Protein AF-A0A9P5P9B0-F1 (afdb_monomer_lite)

Sequence (163 aa):
MNTGGSAFSQTFQHITAIKLHELERQRETCIKYAEDTLTMSQALKDPVSRFDVLLKRIKRWPGTGSVLSQEHLKYDTWLQQARHDPSISSAQVLQRISNMEVELKQAITRYDYAKLFGDLLKEWLESGDSSLATMGTESTSDEPPTQAKTHRAGRLFSTLYCL

Radius of gyration: 25.28 Å; chains: 1; bounding box: 74×25×66 Å

Organism: NCBI:txid206335

Structure (mmCIF, N/CA/C/O backbone):
data_AF-A0A9P5P9B0-F1
#
_entry.id   AF-A0A9P5P9B0-F1
#
loop_
_atom_site.group_PDB
_atom_site.id
_atom_site.type_symbol
_atom_site.label_atom_id
_atom_site.label_alt_id
_atom_site.label_comp_id
_atom_site.label_asym_id
_atom_site.label_entity_id
_atom_site.label_seq_id
_atom_site.pdbx_PDB_ins_code
_atom_site.Cartn_x
_atom_site.Cartn_y
_atom_site.Cartn_z
_atom_site.occupancy
_atom_site.B_iso_or_equiv
_atom_site.auth_seq_id
_atom_site.auth_comp_id
_atom_site.auth_asym_id
_atom_site.auth_atom_id
_atom_site.pdbx_PDB_model_num
ATOM 1 N N . MET A 1 1 ? 34.288 -2.553 -37.261 1.00 36.78 1 MET A N 1
ATOM 2 C CA . MET A 1 1 ? 32.816 -2.706 -37.230 1.00 36.78 1 MET A CA 1
ATOM 3 C C . MET A 1 1 ? 32.415 -3.044 -35.802 1.00 36.78 1 MET A C 1
ATOM 5 O O . MET A 1 1 ? 32.700 -4.143 -35.352 1.00 36.78 1 MET A O 1
ATOM 9 N N . ASN A 1 2 ? 31.871 -2.075 -35.063 1.00 46.09 2 ASN A N 1
ATOM 10 C CA . ASN A 1 2 ? 31.547 -2.213 -33.640 1.00 46.09 2 ASN A CA 1
ATOM 11 C C . ASN A 1 2 ? 30.068 -2.618 -33.479 1.00 46.09 2 ASN A C 1
ATOM 13 O O . ASN A 1 2 ? 29.226 -1.819 -33.088 1.00 46.09 2 ASN A O 1
ATOM 17 N N . THR A 1 3 ? 29.723 -3.841 -33.884 1.00 51.78 3 THR A N 1
ATOM 18 C CA . THR A 1 3 ? 28.340 -4.364 -33.875 1.00 51.78 3 THR A CA 1
ATOM 19 C C . THR A 1 3 ? 27.871 -4.826 -32.490 1.00 51.78 3 THR A C 1
ATOM 21 O O . THR A 1 3 ? 26.671 -4.858 -32.230 1.00 51.78 3 THR A O 1
ATOM 24 N N . GLY A 1 4 ? 28.796 -5.130 -31.570 1.00 58.03 4 GLY A N 1
ATOM 25 C CA . GLY A 1 4 ? 28.471 -5.629 -30.226 1.00 58.03 4 GLY A CA 1
ATOM 26 C C . GLY A 1 4 ? 27.780 -4.605 -29.317 1.00 58.03 4 GLY A C 1
ATOM 27 O O . GLY A 1 4 ? 26.857 -4.961 -28.588 1.00 58.03 4 GLY A O 1
ATOM 28 N N . GLY A 1 5 ? 28.167 -3.325 -29.400 1.00 63.75 5 GLY A N 1
ATOM 29 C CA . GLY A 1 5 ? 27.553 -2.255 -28.600 1.00 63.75 5 GLY A CA 1
ATOM 30 C C . GLY A 1 5 ? 26.086 -1.995 -28.963 1.00 63.75 5 GLY A C 1
ATOM 31 O O . GLY A 1 5 ? 25.265 -1.732 -28.088 1.00 63.75 5 GLY A O 1
ATOM 32 N N . SER A 1 6 ? 25.735 -2.155 -30.243 1.00 74.31 6 SER A N 1
ATOM 33 C CA . SER A 1 6 ? 24.361 -1.992 -30.730 1.00 74.31 6 SER A CA 1
ATOM 34 C C . SER A 1 6 ? 23.446 -3.135 -30.271 1.00 74.31 6 SER A C 1
ATOM 36 O O . SER A 1 6 ? 22.363 -2.867 -29.756 1.00 74.31 6 SER A O 1
ATOM 38 N N . ALA A 1 7 ? 23.899 -4.392 -30.358 1.00 78.88 7 ALA A N 1
ATOM 39 C CA . ALA A 1 7 ? 23.113 -5.551 -29.920 1.00 78.88 7 ALA A CA 1
ATOM 40 C C . ALA A 1 7 ? 22.876 -5.573 -28.396 1.00 78.88 7 ALA A C 1
ATOM 42 O O . ALA A 1 7 ? 21.782 -5.915 -27.937 1.00 78.88 7 ALA A O 1
ATOM 43 N N . PHE A 1 8 ? 23.880 -5.173 -27.605 1.00 82.50 8 PHE A N 1
ATOM 44 C CA . PHE A 1 8 ? 23.730 -5.018 -26.156 1.00 82.50 8 PHE A CA 1
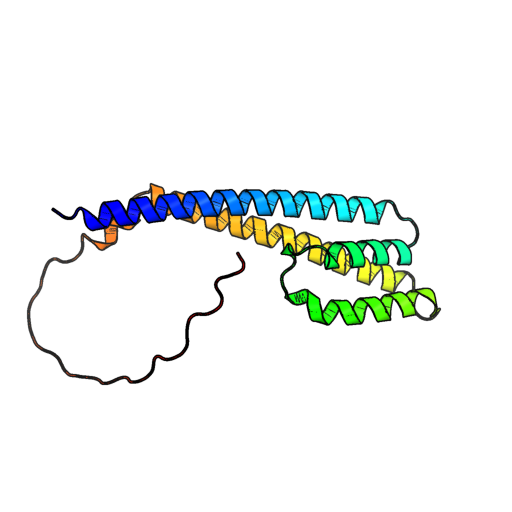ATOM 45 C C . PHE A 1 8 ? 22.740 -3.902 -25.805 1.00 82.50 8 PHE A C 1
ATOM 47 O O . PHE A 1 8 ? 21.815 -4.144 -25.033 1.00 82.50 8 PHE A O 1
ATOM 54 N N . SER A 1 9 ? 22.890 -2.715 -26.407 1.00 83.88 9 SER A N 1
ATOM 55 C CA . SER A 1 9 ? 21.982 -1.581 -26.183 1.00 83.88 9 SER A CA 1
ATOM 56 C C . SER A 1 9 ? 20.533 -1.946 -26.520 1.00 83.88 9 SER A C 1
ATOM 58 O O . SER A 1 9 ? 19.636 -1.751 -25.702 1.00 83.88 9 SER A O 1
ATOM 60 N N . GLN A 1 10 ? 20.311 -2.610 -27.658 1.00 84.88 10 GLN A N 1
ATOM 61 C CA . GLN A 1 10 ? 18.987 -3.083 -28.064 1.00 84.88 10 GLN A CA 1
ATOM 62 C C . GLN A 1 10 ? 18.398 -4.101 -27.073 1.00 84.88 10 GLN A C 1
ATOM 64 O O . GLN A 1 10 ? 17.218 -4.029 -26.730 1.00 84.88 10 GLN A O 1
ATOM 69 N N . THR A 1 11 ? 19.212 -5.039 -26.577 1.00 91.12 11 THR A N 1
ATOM 70 C CA . THR A 1 11 ? 18.769 -6.025 -25.577 1.00 91.12 11 THR A CA 1
ATOM 71 C C . THR A 1 11 ? 18.423 -5.349 -24.250 1.00 91.12 11 THR A C 1
ATOM 73 O O . THR A 1 11 ? 17.390 -5.652 -23.655 1.00 91.12 11 THR A O 1
ATOM 76 N N . PHE A 1 12 ? 19.248 -4.404 -23.793 1.00 88.69 12 PHE A N 1
ATOM 77 C CA . PHE A 1 12 ? 19.007 -3.642 -22.569 1.00 88.69 12 PHE A CA 1
ATOM 78 C C . PHE A 1 12 ? 17.728 -2.802 -22.659 1.00 88.69 12 PHE A C 1
ATOM 80 O O . PHE A 1 12 ? 16.909 -2.838 -21.739 1.00 88.69 12 PHE A O 1
ATOM 87 N N . GLN A 1 13 ? 17.513 -2.112 -23.783 1.00 89.00 13 GLN A N 1
ATOM 88 C CA . GLN A 1 13 ? 16.280 -1.374 -24.065 1.00 89.00 13 GLN A CA 1
ATOM 89 C C . GLN A 1 13 ? 15.058 -2.300 -24.041 1.00 89.00 13 GLN A C 1
ATOM 91 O O . GLN A 1 13 ? 14.057 -1.982 -23.401 1.00 89.00 13 GLN A O 1
ATOM 96 N N . HIS A 1 14 ? 15.149 -3.477 -24.668 1.00 91.38 14 HIS A N 1
ATOM 97 C CA . HIS A 1 14 ? 14.060 -4.453 -24.678 1.00 91.38 14 HIS A CA 1
ATOM 98 C C . HIS A 1 14 ? 13.729 -4.982 -23.274 1.00 91.38 14 HIS A C 1
ATOM 100 O O . HIS A 1 14 ? 12.564 -4.986 -22.872 1.00 91.38 14 HIS A O 1
ATOM 106 N N . ILE A 1 15 ? 14.744 -5.377 -22.496 1.00 92.94 15 ILE A N 1
ATOM 107 C CA . ILE A 1 15 ? 14.563 -5.826 -21.107 1.00 92.94 15 ILE A CA 1
ATOM 108 C C . ILE A 1 15 ? 13.962 -4.701 -20.260 1.00 92.94 15 ILE A C 1
ATOM 110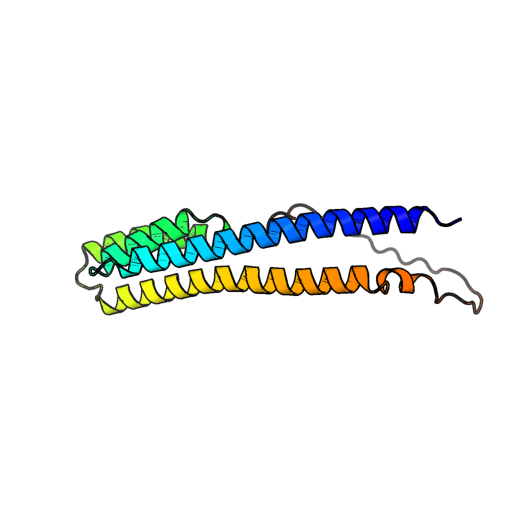 O O . ILE A 1 15 ? 13.032 -4.949 -19.493 1.00 92.94 15 ILE A O 1
ATOM 114 N N . THR A 1 16 ? 14.452 -3.469 -20.417 1.00 93.12 16 THR A N 1
ATOM 115 C CA . THR A 1 16 ? 13.930 -2.298 -19.700 1.00 93.12 16 THR A CA 1
ATOM 116 C C . THR A 1 16 ? 12.460 -2.069 -20.034 1.00 93.12 16 THR A C 1
ATOM 118 O O . THR A 1 16 ? 11.652 -1.959 -19.119 1.00 93.12 16 THR A O 1
ATOM 121 N N . ALA A 1 17 ? 12.073 -2.105 -21.311 1.00 93.06 17 ALA A N 1
ATOM 122 C CA . ALA A 1 17 ? 10.676 -1.963 -21.718 1.00 93.06 17 ALA A CA 1
ATOM 123 C C . ALA A 1 17 ? 9.768 -3.026 -21.070 1.00 93.06 17 ALA A C 1
ATOM 125 O O . ALA A 1 17 ? 8.699 -2.694 -20.558 1.00 93.06 17 ALA A O 1
ATOM 126 N N . ILE A 1 18 ? 10.215 -4.288 -21.020 1.00 96.25 18 ILE A N 1
ATOM 127 C CA . ILE A 1 18 ? 9.484 -5.368 -20.335 1.00 96.25 18 ILE A CA 1
ATOM 128 C C . ILE A 1 18 ? 9.353 -5.074 -18.835 1.00 96.25 18 ILE A C 1
ATOM 130 O O . ILE A 1 18 ? 8.277 -5.246 -18.262 1.00 96.25 18 ILE A O 1
ATOM 134 N N . LYS A 1 19 ? 10.432 -4.626 -18.183 1.00 95.25 19 LYS A N 1
ATOM 135 C CA . LYS A 1 19 ? 10.422 -4.320 -16.746 1.00 95.25 19 LYS A CA 1
ATOM 136 C C . LYS A 1 19 ? 9.522 -3.140 -16.406 1.00 95.25 19 LYS A C 1
ATOM 138 O O . LYS A 1 19 ? 8.791 -3.225 -15.427 1.00 95.25 19 LYS A O 1
ATOM 143 N N . LEU A 1 20 ? 9.521 -2.093 -17.224 1.00 95.38 20 LEU A N 1
ATOM 144 C CA . LEU A 1 20 ? 8.625 -0.950 -17.052 1.00 95.38 20 LEU A CA 1
ATOM 145 C C . LEU A 1 20 ? 7.159 -1.335 -17.245 1.00 95.38 20 LEU A C 1
ATOM 147 O O . LEU A 1 20 ? 6.301 -0.862 -16.505 1.00 95.38 20 LEU A O 1
ATOM 151 N N . HIS A 1 21 ? 6.869 -2.224 -18.197 1.00 95.31 21 HIS A N 1
ATOM 152 C CA . HIS A 1 21 ? 5.516 -2.738 -18.384 1.00 95.31 21 HIS A CA 1
ATOM 153 C C . HIS A 1 21 ? 5.028 -3.532 -17.163 1.00 95.31 21 HIS A C 1
ATOM 155 O O . HIS A 1 21 ? 3.919 -3.310 -16.680 1.00 95.31 21 HIS A O 1
ATOM 161 N N . GLU A 1 22 ? 5.864 -4.427 -16.631 1.00 95.12 22 GLU A N 1
ATOM 162 C CA . GLU A 1 22 ? 5.526 -5.184 -15.423 1.00 95.12 22 GLU A CA 1
ATOM 163 C C . GLU A 1 22 ? 5.401 -4.271 -14.192 1.00 95.12 22 GLU A C 1
ATOM 165 O O . GLU A 1 22 ? 4.485 -4.446 -13.392 1.00 95.12 22 GLU A O 1
ATOM 170 N N . LEU A 1 23 ? 6.256 -3.253 -14.067 1.00 93.88 23 LEU A N 1
ATOM 171 C CA . LEU A 1 23 ? 6.161 -2.256 -13.002 1.00 93.88 23 LEU A CA 1
ATOM 172 C C . LEU A 1 23 ? 4.825 -1.499 -13.046 1.00 93.88 23 LEU A C 1
ATOM 174 O O . LEU A 1 23 ? 4.181 -1.338 -12.010 1.00 93.88 23 LEU A O 1
ATOM 178 N N . GLU A 1 24 ? 4.379 -1.074 -14.232 1.00 95.06 24 GLU A N 1
ATOM 179 C CA . GLU A 1 24 ? 3.090 -0.389 -14.383 1.00 95.06 24 GLU A CA 1
ATOM 180 C C . GLU A 1 24 ? 1.924 -1.304 -13.994 1.00 95.06 24 GLU A C 1
ATOM 182 O O . GLU A 1 24 ? 1.036 -0.907 -13.238 1.00 95.06 24 GLU A O 1
ATOM 187 N N . ARG A 1 25 ? 1.965 -2.573 -14.413 1.00 94.50 25 ARG A N 1
ATOM 188 C CA . ARG A 1 25 ? 0.973 -3.574 -14.004 1.00 94.50 25 ARG A CA 1
ATOM 189 C C . ARG A 1 25 ? 0.912 -3.731 -12.481 1.00 94.50 25 ARG A C 1
ATOM 191 O O . ARG A 1 25 ? -0.176 -3.828 -11.900 1.00 94.50 25 ARG A O 1
ATOM 198 N N . GLN A 1 26 ? 2.065 -3.781 -11.818 1.00 92.19 26 GLN A N 1
ATOM 199 C CA . GLN A 1 26 ? 2.133 -3.885 -10.361 1.00 92.19 26 GLN A CA 1
ATOM 200 C C . GLN A 1 26 ? 1.601 -2.624 -9.676 1.00 92.19 26 GLN A C 1
ATOM 202 O O . GLN A 1 26 ? 0.833 -2.742 -8.717 1.00 92.19 26 GLN A O 1
ATOM 207 N N . ARG A 1 27 ? 1.925 -1.436 -10.203 1.00 92.75 27 ARG A N 1
ATOM 208 C CA . ARG A 1 27 ? 1.397 -0.152 -9.725 1.00 92.75 27 ARG A CA 1
ATOM 209 C C . ARG A 1 27 ? -0.127 -0.119 -9.778 1.00 92.75 27 ARG A C 1
ATOM 211 O O . ARG A 1 27 ? -0.761 0.148 -8.759 1.00 92.75 27 ARG A O 1
ATOM 218 N N . GLU A 1 28 ? -0.726 -0.452 -10.920 1.00 94.44 28 GLU A N 1
ATOM 219 C CA . GLU A 1 28 ? -2.187 -0.496 -11.061 1.00 94.44 28 GLU A CA 1
ATOM 220 C C . GLU A 1 28 ? -2.834 -1.473 -10.075 1.00 94.44 28 GLU A C 1
ATOM 222 O O . GLU A 1 28 ? -3.869 -1.177 -9.474 1.00 94.44 28 GLU A O 1
ATOM 227 N N . THR A 1 29 ? -2.219 -2.644 -9.891 1.00 92.88 29 THR A N 1
ATOM 228 C CA . THR A 1 29 ? -2.708 -3.647 -8.941 1.00 92.88 29 THR A CA 1
ATOM 229 C C . THR A 1 29 ? -2.638 -3.110 -7.509 1.00 92.88 29 THR A C 1
ATOM 231 O O . THR A 1 29 ? -3.573 -3.317 -6.735 1.00 92.88 29 THR A O 1
ATOM 234 N N . CYS A 1 30 ? -1.567 -2.390 -7.157 1.00 90.69 30 CYS A N 1
ATOM 235 C CA . CYS A 1 30 ? -1.401 -1.764 -5.846 1.00 90.69 30 CYS A CA 1
ATOM 236 C C . CYS A 1 30 ? -2.455 -0.698 -5.573 1.00 90.69 30 CYS A C 1
ATOM 238 O O . CYS A 1 30 ? -3.057 -0.707 -4.500 1.00 90.69 30 CYS A O 1
ATOM 240 N N . ILE A 1 31 ? -2.699 0.188 -6.538 1.00 92.62 31 ILE A N 1
ATOM 241 C CA . ILE A 1 31 ? -3.697 1.255 -6.417 1.00 92.62 31 ILE A CA 1
ATOM 242 C C . ILE A 1 31 ? -5.079 0.649 -6.193 1.00 92.62 31 ILE A C 1
ATOM 244 O O . ILE A 1 31 ? -5.699 0.925 -5.168 1.00 92.62 31 ILE A O 1
ATOM 248 N N . LYS A 1 32 ? -5.502 -0.268 -7.072 1.00 94.50 32 LYS A N 1
ATOM 249 C CA . LYS A 1 32 ? -6.797 -0.952 -6.949 1.00 94.50 32 LYS A CA 1
ATOM 250 C C . LYS A 1 32 ? -6.936 -1.647 -5.598 1.00 94.50 32 LYS A C 1
ATOM 252 O O . LYS A 1 32 ? -7.939 -1.490 -4.910 1.00 94.50 32 LYS A O 1
ATOM 257 N N . TYR A 1 33 ? -5.908 -2.380 -5.169 1.00 92.75 33 TYR A N 1
ATOM 258 C CA . TYR A 1 33 ? -5.954 -3.081 -3.890 1.00 92.75 33 TYR A CA 1
ATOM 259 C C . TYR A 1 33 ? -6.055 -2.133 -2.692 1.00 92.75 33 TYR A C 1
ATOM 261 O O . TYR A 1 33 ? -6.785 -2.427 -1.739 1.00 92.75 33 TYR A O 1
ATOM 269 N N . ALA A 1 34 ? -5.314 -1.024 -2.713 1.00 91.69 34 ALA A N 1
ATOM 270 C CA . ALA A 1 34 ? -5.339 -0.022 -1.659 1.00 91.69 34 ALA A CA 1
ATOM 271 C C . ALA A 1 34 ? -6.701 0.685 -1.599 1.00 91.69 34 ALA A C 1
ATOM 273 O O . ALA A 1 34 ? -7.287 0.757 -0.521 1.00 91.69 34 ALA A O 1
ATOM 274 N N . GLU A 1 35 ? -7.247 1.114 -2.737 1.00 93.50 35 GLU A N 1
ATOM 275 C CA . GLU A 1 35 ? -8.570 1.744 -2.840 1.00 93.50 35 GLU A CA 1
ATOM 276 C C . GLU A 1 35 ? -9.691 0.813 -2.366 1.00 93.50 35 GLU A C 1
ATOM 278 O O . GLU A 1 35 ? -10.514 1.204 -1.532 1.00 93.50 35 GLU A O 1
ATOM 283 N N . ASP A 1 36 ? -9.677 -0.447 -2.806 1.00 94.88 36 ASP A N 1
ATOM 284 C CA . ASP A 1 36 ? -10.620 -1.469 -2.349 1.00 94.88 36 ASP A CA 1
ATOM 285 C C . ASP A 1 36 ? -10.521 -1.674 -0.834 1.00 94.88 36 ASP A C 1
ATOM 287 O O . ASP A 1 36 ? -11.528 -1.782 -0.135 1.00 94.88 36 ASP A O 1
ATOM 291 N N . THR A 1 37 ? -9.296 -1.725 -0.304 1.00 93.38 37 THR A N 1
ATOM 292 C CA . THR A 1 37 ? -9.046 -1.913 1.132 1.00 93.38 37 THR A CA 1
ATOM 293 C C . THR A 1 37 ? -9.586 -0.740 1.946 1.00 93.38 37 THR A C 1
ATOM 295 O O . THR A 1 37 ? -10.255 -0.955 2.960 1.00 93.38 37 THR A O 1
ATOM 298 N N . LEU A 1 38 ? -9.334 0.492 1.494 1.00 93.50 38 LEU A N 1
ATOM 299 C CA . LEU A 1 38 ? -9.841 1.702 2.136 1.00 93.50 38 LEU A CA 1
ATOM 300 C C . LEU A 1 38 ? -11.371 1.725 2.107 1.00 93.50 38 LEU A C 1
ATOM 302 O O . LEU A 1 38 ? -11.985 1.894 3.159 1.00 93.50 38 LEU A O 1
ATOM 306 N N . THR A 1 39 ? -11.980 1.436 0.956 1.00 95.56 39 THR A N 1
ATOM 307 C CA . THR A 1 39 ? -13.440 1.367 0.785 1.00 95.56 39 THR A CA 1
ATOM 308 C C . THR A 1 39 ? -14.078 0.324 1.710 1.00 95.56 39 THR A C 1
ATOM 310 O O . THR A 1 39 ? -15.024 0.634 2.436 1.00 95.56 39 THR A O 1
ATOM 313 N N . MET A 1 40 ? -13.529 -0.898 1.762 1.00 93.81 40 MET A N 1
ATOM 314 C CA . MET A 1 40 ? -14.001 -1.960 2.665 1.00 93.81 40 MET A CA 1
ATOM 315 C C . MET A 1 40 ? -13.913 -1.549 4.138 1.00 93.81 40 MET A C 1
ATOM 317 O O . MET A 1 40 ? -14.810 -1.851 4.923 1.00 93.81 40 MET A O 1
ATOM 321 N N . SER A 1 41 ? -12.838 -0.857 4.517 1.00 94.06 41 SER A N 1
ATOM 322 C CA . SER A 1 41 ? -12.637 -0.399 5.891 1.00 94.06 41 SER A CA 1
ATOM 323 C C . SER A 1 41 ? -13.604 0.729 6.275 1.00 94.06 41 SER A C 1
ATOM 325 O O . SER A 1 41 ? -14.148 0.722 7.376 1.00 94.06 41 SER A O 1
ATOM 327 N N . GLN A 1 42 ? -13.869 1.670 5.364 1.00 92.75 42 GLN A N 1
ATOM 328 C CA . GLN A 1 42 ? -14.735 2.829 5.598 1.00 92.75 42 GLN A CA 1
ATOM 329 C C . GLN A 1 42 ? -16.219 2.453 5.673 1.00 92.75 42 GLN A C 1
ATOM 331 O O . GLN A 1 42 ? -16.994 3.155 6.320 1.00 92.75 42 GLN A O 1
ATOM 336 N N . ALA A 1 43 ? -16.616 1.329 5.070 1.00 94.19 43 ALA A N 1
ATOM 337 C CA . ALA A 1 43 ? -17.974 0.801 5.188 1.00 94.19 43 ALA A CA 1
ATOM 338 C C . ALA A 1 43 ? -18.317 0.329 6.618 1.00 94.19 43 ALA A C 1
ATOM 340 O O . ALA A 1 43 ? -19.494 0.205 6.968 1.00 94.19 43 ALA A O 1
ATOM 341 N N . LEU A 1 44 ? -17.309 0.064 7.457 1.00 93.62 44 LEU A N 1
ATOM 342 C CA . LEU A 1 44 ? -17.487 -0.427 8.821 1.00 93.62 44 LEU A CA 1
ATOM 343 C C . LEU A 1 44 ? -17.586 0.730 9.822 1.00 93.62 44 LEU A C 1
ATOM 345 O O . LEU A 1 44 ? -16.691 1.565 9.929 1.00 93.62 44 LEU A O 1
ATOM 349 N N . LYS A 1 45 ? -18.675 0.741 10.602 1.00 92.31 45 LYS A N 1
ATOM 350 C CA . LYS A 1 45 ? -18.916 1.746 11.653 1.00 92.31 45 LYS A CA 1
ATOM 351 C C . LYS A 1 45 ? -18.117 1.483 12.928 1.00 92.31 45 LYS A C 1
ATOM 353 O O . LYS A 1 45 ? -17.740 2.429 13.610 1.00 92.31 45 LYS A O 1
ATOM 358 N N . ASP A 1 46 ? -17.894 0.213 13.257 1.00 93.88 46 ASP A N 1
ATOM 359 C CA . ASP A 1 46 ? -17.133 -0.181 14.441 1.00 93.88 46 ASP A CA 1
ATOM 360 C C . ASP A 1 46 ? -15.619 -0.011 14.195 1.00 93.88 46 ASP A C 1
ATOM 362 O O . ASP A 1 46 ? -15.083 -0.649 13.278 1.00 93.88 46 ASP A O 1
ATOM 366 N N . PRO A 1 47 ? -14.908 0.807 14.997 1.00 92.56 47 PRO A N 1
ATOM 367 C CA . PRO A 1 47 ? -13.473 1.023 14.838 1.00 92.56 47 PRO A CA 1
ATOM 368 C C . PRO A 1 47 ? -12.654 -0.267 14.947 1.00 92.56 47 PRO A C 1
ATOM 370 O O . PRO A 1 47 ? -11.708 -0.459 14.187 1.00 92.56 47 PRO A O 1
ATOM 373 N N . VAL A 1 48 ? -13.010 -1.183 15.850 1.00 93.94 48 VAL A N 1
ATOM 374 C CA . VAL A 1 48 ? -12.225 -2.411 16.059 1.00 93.94 48 VAL A CA 1
ATOM 375 C C . VAL A 1 48 ? -12.364 -3.353 14.860 1.00 93.94 48 VAL A C 1
ATOM 377 O O . VAL A 1 48 ? -11.371 -3.890 14.366 1.00 93.94 48 VAL A O 1
ATOM 380 N N . SER A 1 49 ? -13.576 -3.491 14.322 1.00 94.12 49 SER A N 1
ATOM 381 C CA . SER A 1 49 ? -13.839 -4.235 13.085 1.00 94.12 49 SER A CA 1
ATOM 382 C C . SER A 1 49 ? -13.152 -3.605 11.872 1.00 94.12 49 SER A C 1
ATOM 384 O O . SER A 1 49 ? -12.581 -4.321 11.046 1.00 94.12 49 SER A O 1
ATOM 386 N N . ARG A 1 50 ? -13.152 -2.268 11.771 1.00 95.00 50 ARG A N 1
ATOM 387 C CA . ARG A 1 50 ? -12.427 -1.536 10.719 1.00 95.00 50 ARG A CA 1
ATOM 388 C C . ARG A 1 50 ? -10.926 -1.822 10.775 1.00 95.00 50 ARG A C 1
ATOM 390 O O . ARG A 1 50 ? -10.322 -2.115 9.743 1.00 95.00 50 ARG A O 1
ATOM 397 N N . PHE A 1 51 ? -10.342 -1.787 11.971 1.00 93.94 51 PHE A N 1
ATOM 398 C CA . PHE A 1 51 ? -8.935 -2.118 12.188 1.00 93.94 51 PHE A CA 1
ATOM 399 C C . PHE A 1 51 ? -8.613 -3.577 11.814 1.00 93.94 51 PHE A C 1
ATOM 401 O O . PHE A 1 51 ? -7.620 -3.826 11.133 1.00 93.94 51 PHE A O 1
ATOM 408 N N . ASP A 1 52 ? -9.471 -4.536 12.179 1.00 94.19 52 ASP A N 1
ATOM 409 C CA . ASP A 1 52 ? -9.308 -5.957 11.826 1.00 94.19 52 ASP A CA 1
ATOM 410 C C . ASP A 1 52 ? -9.288 -6.182 10.303 1.00 94.19 52 ASP A C 1
ATOM 412 O O . ASP A 1 52 ? -8.424 -6.893 9.781 1.00 94.19 52 ASP A O 1
ATOM 416 N N . VAL A 1 53 ? -10.195 -5.537 9.559 1.00 94.50 53 VAL A N 1
ATOM 417 C CA . VAL A 1 53 ? -10.210 -5.626 8.089 1.00 94.50 53 VAL A CA 1
ATOM 418 C C . VAL A 1 53 ? -8.940 -5.039 7.477 1.00 94.50 53 VAL A C 1
ATOM 420 O O . VAL A 1 53 ? -8.341 -5.684 6.613 1.00 94.50 53 VAL A O 1
ATOM 423 N N . LEU A 1 54 ? -8.492 -3.869 7.940 1.00 92.06 54 LEU A N 1
ATOM 424 C CA . LEU A 1 54 ? -7.245 -3.259 7.468 1.00 92.06 54 LEU A CA 1
ATOM 425 C C . LEU A 1 54 ? -6.044 -4.168 7.729 1.00 92.06 54 LEU A C 1
ATOM 427 O O . LEU A 1 54 ? -5.277 -4.442 6.808 1.00 92.06 54 LEU A O 1
ATOM 431 N N . LEU A 1 55 ? -5.923 -4.710 8.942 1.00 91.25 55 LEU A N 1
ATOM 432 C CA . LEU A 1 55 ? -4.835 -5.612 9.309 1.00 91.25 55 LEU A CA 1
ATOM 433 C C . LEU A 1 55 ? -4.809 -6.860 8.417 1.00 91.25 55 LEU A C 1
ATOM 435 O O . LEU A 1 55 ? -3.762 -7.217 7.877 1.00 91.25 55 LEU A O 1
ATOM 439 N N . LYS A 1 56 ? -5.962 -7.507 8.213 1.00 90.69 56 LYS A N 1
ATOM 440 C CA . LYS A 1 56 ? -6.082 -8.688 7.342 1.00 90.69 56 LYS A CA 1
ATOM 441 C C . LYS A 1 56 ? -5.696 -8.379 5.897 1.00 90.69 56 LYS A C 1
ATOM 443 O O . LYS A 1 56 ? -4.994 -9.170 5.266 1.00 90.69 56 LYS A O 1
ATOM 448 N N . ARG A 1 57 ? -6.140 -7.236 5.369 1.00 91.12 57 ARG A N 1
ATOM 449 C CA . ARG A 1 57 ? -5.842 -6.810 3.995 1.00 91.12 57 ARG A CA 1
ATOM 450 C C . ARG A 1 57 ? -4.363 -6.466 3.829 1.00 91.12 57 ARG A C 1
ATOM 452 O O . ARG A 1 57 ? -3.743 -6.951 2.887 1.00 91.12 57 ARG A O 1
ATOM 459 N N . ILE A 1 58 ? -3.773 -5.710 4.748 1.00 86.69 58 ILE A N 1
ATOM 460 C CA . ILE A 1 58 ? -2.354 -5.332 4.686 1.00 86.69 58 ILE A CA 1
ATOM 461 C C . ILE A 1 58 ? -1.449 -6.568 4.783 1.00 86.69 58 ILE A C 1
ATOM 463 O O . ILE A 1 58 ? -0.487 -6.684 4.030 1.00 86.69 58 ILE A O 1
ATOM 467 N N . LYS A 1 59 ? -1.797 -7.547 5.627 1.00 84.00 59 LYS A N 1
ATOM 468 C CA . LYS A 1 59 ? -1.071 -8.823 5.734 1.00 84.00 59 LYS A CA 1
ATOM 469 C C . LYS A 1 59 ? -1.072 -9.657 4.462 1.00 84.00 59 LYS A C 1
ATOM 471 O O . LYS A 1 59 ? -0.102 -10.352 4.184 1.00 84.00 59 LYS A O 1
ATOM 476 N N . ARG A 1 60 ? -2.183 -9.641 3.726 1.00 84.50 60 ARG A N 1
ATOM 477 C CA . ARG A 1 60 ? -2.328 -10.414 2.490 1.00 84.50 60 ARG A CA 1
ATOM 478 C C . ARG A 1 60 ? -1.620 -9.751 1.306 1.00 84.50 60 ARG A C 1
ATOM 480 O O . ARG A 1 60 ? -1.403 -10.420 0.300 1.00 84.50 60 ARG A O 1
ATOM 487 N N . TRP A 1 61 ? -1.277 -8.467 1.408 1.00 80.38 61 TRP A N 1
ATOM 488 C CA . TRP A 1 61 ? -0.644 -7.726 0.324 1.00 80.38 61 TRP A CA 1
ATOM 489 C C . TRP A 1 61 ? 0.864 -8.020 0.257 1.00 80.38 61 TRP A C 1
ATOM 491 O O . TRP A 1 61 ? 1.597 -7.670 1.182 1.00 80.38 61 TRP A O 1
ATOM 501 N N . PRO A 1 62 ? 1.368 -8.631 -0.832 1.00 68.31 62 PRO A N 1
ATOM 502 C CA . PRO A 1 62 ? 2.800 -8.892 -0.982 1.00 68.31 62 PRO A CA 1
ATOM 503 C C . PRO A 1 62 ? 3.601 -7.615 -1.295 1.00 68.31 62 PRO A C 1
ATOM 505 O O . PRO A 1 62 ? 4.798 -7.557 -1.020 1.00 68.31 62 PRO A O 1
ATOM 508 N N . GLY A 1 63 ? 2.952 -6.576 -1.835 1.00 65.25 63 GLY A N 1
ATOM 509 C CA . GLY A 1 63 ? 3.599 -5.331 -2.264 1.00 65.25 63 GLY A CA 1
ATOM 510 C C . GLY A 1 63 ? 3.898 -4.332 -1.139 1.00 65.25 63 GLY A C 1
ATOM 511 O O . GLY A 1 63 ? 4.417 -3.251 -1.406 1.00 65.25 63 GLY A O 1
ATOM 512 N N . THR A 1 64 ? 3.593 -4.641 0.128 1.00 59.97 64 THR A N 1
ATOM 513 C CA . THR A 1 64 ? 3.910 -3.729 1.245 1.00 59.97 64 THR A CA 1
ATOM 514 C C . THR A 1 64 ? 5.393 -3.760 1.626 1.00 59.97 64 THR A C 1
ATOM 516 O O . THR A 1 64 ? 5.864 -2.867 2.333 1.00 59.97 64 THR A O 1
ATOM 519 N N . GLY A 1 65 ? 6.154 -4.715 1.085 1.00 56.75 65 GLY A N 1
ATOM 520 C CA . GLY A 1 65 ? 7.543 -4.952 1.450 1.00 56.75 65 GLY A CA 1
ATOM 521 C C . GLY A 1 65 ? 7.643 -5.638 2.814 1.00 56.75 65 GLY A C 1
ATOM 522 O O . GLY A 1 65 ? 6.829 -5.427 3.710 1.00 56.75 65 GLY A O 1
ATOM 523 N N . SER A 1 66 ? 8.671 -6.467 2.979 1.00 54.25 66 SER A N 1
ATOM 524 C CA . SER A 1 66 ? 8.962 -7.270 4.183 1.00 54.25 66 SER A CA 1
ATOM 525 C C . SER A 1 66 ? 8.968 -6.488 5.518 1.00 54.25 66 SER A C 1
ATOM 527 O O . SER A 1 66 ? 8.879 -7.088 6.588 1.00 54.25 66 SER A O 1
ATOM 529 N N . VAL A 1 67 ? 9.014 -5.150 5.464 1.00 49.00 67 VAL A N 1
ATOM 530 C CA . VAL A 1 67 ? 9.028 -4.218 6.607 1.00 49.00 67 VAL A CA 1
ATOM 531 C C . VAL A 1 67 ? 7.928 -4.517 7.632 1.00 49.00 67 VAL A C 1
ATOM 533 O O . VAL A 1 67 ? 8.140 -4.342 8.829 1.00 49.00 67 VAL A O 1
ATOM 536 N N . LEU A 1 68 ? 6.776 -5.035 7.202 1.00 53.81 68 LEU A N 1
ATOM 537 C CA . LEU A 1 68 ? 5.652 -5.251 8.107 1.00 53.81 68 LEU A CA 1
ATOM 538 C C . LEU A 1 68 ? 5.613 -6.630 8.789 1.00 53.81 68 LEU A C 1
ATOM 540 O O . LEU A 1 68 ? 4.850 -6.809 9.736 1.00 53.81 68 LEU A O 1
ATOM 544 N N . SER A 1 69 ? 6.438 -7.604 8.385 1.00 55.34 69 SER A N 1
ATOM 545 C CA . SER A 1 69 ? 6.318 -8.988 8.885 1.00 55.34 69 SER A CA 1
ATOM 546 C C . SER A 1 69 ? 6.500 -9.130 10.404 1.00 55.34 69 SER A C 1
ATOM 548 O O . SER A 1 69 ? 5.800 -9.930 11.021 1.00 55.34 69 SER A O 1
ATOM 550 N N . GLN A 1 70 ? 7.384 -8.347 11.036 1.00 55.84 70 GLN A N 1
ATOM 551 C CA . GLN A 1 70 ? 7.564 -8.388 12.499 1.00 55.84 70 GLN A CA 1
ATOM 552 C C . GLN A 1 70 ? 6.562 -7.509 13.260 1.00 55.84 70 GLN A C 1
ATOM 554 O O . GLN A 1 70 ? 6.153 -7.854 14.368 1.00 55.84 70 GLN A O 1
ATOM 559 N N . GLU A 1 71 ? 6.139 -6.390 12.675 1.00 63.81 71 GLU A N 1
ATOM 560 C CA . GLU A 1 71 ? 5.133 -5.499 13.265 1.00 63.81 71 GLU A CA 1
ATOM 561 C C . GLU A 1 71 ? 3.739 -6.157 13.269 1.00 63.81 71 GLU A C 1
ATOM 563 O O . GLU A 1 71 ? 2.968 -5.984 14.212 1.00 63.81 71 GLU A O 1
ATOM 568 N N . HIS A 1 72 ? 3.434 -6.987 12.266 1.00 64.44 72 HIS A N 1
ATOM 569 C CA . HIS A 1 72 ? 2.171 -7.721 12.118 1.00 64.44 72 HIS A CA 1
ATOM 570 C C . HIS A 1 72 ? 1.793 -8.597 13.314 1.00 64.44 72 HIS A C 1
ATOM 572 O O . HIS A 1 72 ? 0.623 -8.608 13.695 1.00 64.44 72 HIS A O 1
ATOM 578 N N . LEU A 1 73 ? 2.762 -9.278 13.932 1.00 62.28 73 LEU A N 1
ATOM 579 C CA . LEU A 1 73 ? 2.515 -10.097 15.124 1.00 62.28 73 LEU A CA 1
ATOM 580 C C . LEU A 1 73 ? 2.098 -9.236 16.326 1.00 62.28 73 LEU A C 1
ATOM 582 O O . LEU A 1 73 ? 1.261 -9.646 17.126 1.00 62.28 73 LEU A O 1
ATOM 586 N N . LYS A 1 74 ? 2.632 -8.012 16.433 1.00 80.44 74 LYS A N 1
ATOM 587 C CA . LYS A 1 74 ? 2.252 -7.063 17.491 1.00 80.44 74 LYS A CA 1
ATOM 588 C C . LYS A 1 74 ? 0.825 -6.550 17.287 1.00 80.44 74 LYS A C 1
ATOM 590 O O . LYS A 1 74 ? 0.105 -6.335 18.259 1.00 80.44 74 LYS A O 1
ATOM 595 N N . TYR A 1 75 ? 0.411 -6.364 16.033 1.00 86.94 75 TYR A N 1
ATOM 596 C CA . TYR A 1 75 ? -0.927 -5.879 15.700 1.00 86.94 75 TYR A CA 1
ATOM 597 C C . TYR A 1 75 ? -2.038 -6.889 16.006 1.00 86.94 75 TYR A C 1
ATOM 599 O O . TYR A 1 75 ? -3.115 -6.463 16.413 1.00 86.94 75 TYR A O 1
ATOM 607 N N . ASP A 1 76 ? -1.791 -8.197 15.868 1.00 87.50 76 ASP A N 1
ATOM 608 C CA . ASP A 1 76 ? -2.783 -9.218 16.241 1.00 87.50 76 ASP A CA 1
ATOM 609 C C . ASP A 1 76 ? -3.078 -9.198 17.734 1.00 87.50 76 ASP A C 1
ATOM 611 O O . ASP A 1 76 ? -4.235 -9.125 18.144 1.00 87.50 76 ASP A O 1
ATOM 615 N N . THR A 1 77 ? -2.026 -9.229 18.553 1.00 89.88 77 THR A N 1
ATOM 616 C CA . THR A 1 77 ? -2.157 -9.203 20.012 1.00 89.88 77 THR A CA 1
ATOM 617 C C . THR A 1 77 ? -2.823 -7.910 20.467 1.00 89.88 77 THR A C 1
ATOM 619 O O . THR A 1 77 ? -3.708 -7.932 21.318 1.00 89.88 77 THR A O 1
ATOM 622 N N . TRP A 1 78 ? -2.456 -6.783 19.853 1.00 92.00 78 TRP A N 1
ATOM 623 C CA . TRP A 1 78 ? -3.076 -5.497 20.148 1.00 92.00 78 TRP A CA 1
ATOM 624 C C . TRP A 1 78 ? -4.560 -5.450 19.747 1.00 92.00 78 TRP A C 1
ATOM 626 O O . TRP A 1 78 ? -5.371 -4.939 20.512 1.00 92.00 78 TRP A O 1
ATOM 636 N N . LEU A 1 79 ? -4.944 -6.029 18.602 1.00 92.31 79 LEU A N 1
ATOM 637 C CA . LEU A 1 79 ? -6.350 -6.142 18.195 1.00 92.31 79 LEU A CA 1
ATOM 638 C C . LEU A 1 79 ? -7.159 -6.977 19.194 1.00 92.31 79 LEU A C 1
ATOM 640 O O . LEU A 1 79 ? -8.291 -6.616 19.510 1.00 92.31 79 LEU A O 1
ATOM 644 N N . GLN A 1 80 ? -6.596 -8.082 19.694 1.00 92.00 80 GLN A N 1
ATOM 645 C CA . GLN A 1 80 ? -7.260 -8.882 20.727 1.00 92.00 80 GLN A CA 1
ATOM 646 C C . GLN A 1 80 ? -7.426 -8.084 22.021 1.00 92.00 80 GLN A C 1
ATOM 648 O O . GLN A 1 80 ? -8.513 -8.083 22.592 1.00 92.00 80 GLN A O 1
ATOM 653 N N . GLN A 1 81 ? -6.401 -7.335 22.437 1.00 93.12 81 GLN A N 1
ATOM 654 C CA . GLN A 1 81 ? -6.508 -6.448 23.594 1.00 93.12 81 GLN A CA 1
ATOM 655 C C . GLN A 1 81 ? -7.615 -5.407 23.384 1.00 93.12 81 GLN A C 1
ATOM 657 O O . GLN A 1 81 ? -8.485 -5.269 24.233 1.00 93.12 81 GLN A O 1
ATOM 662 N N . ALA A 1 82 ? -7.663 -4.747 22.223 1.00 93.31 82 ALA A N 1
ATOM 663 C CA . ALA A 1 82 ? -8.659 -3.718 21.914 1.00 93.31 82 ALA A CA 1
ATOM 664 C C . ALA A 1 82 ? -10.115 -4.226 21.932 1.00 93.31 82 ALA A C 1
ATOM 666 O O . ALA A 1 82 ? -11.036 -3.428 22.079 1.00 93.31 82 ALA A O 1
ATOM 667 N N . ARG A 1 83 ? -10.341 -5.540 21.791 1.00 93.06 83 ARG A N 1
ATOM 668 C CA . ARG A 1 83 ? -11.678 -6.154 21.892 1.00 93.06 83 ARG A CA 1
ATOM 669 C C . ARG A 1 83 ? -12.156 -6.352 23.326 1.00 93.06 83 ARG A C 1
ATOM 671 O O . ARG A 1 83 ? -13.361 -6.416 23.550 1.00 93.06 83 ARG A O 1
ATOM 678 N N . HIS A 1 84 ? -11.232 -6.511 24.268 1.00 93.00 84 HIS A N 1
ATOM 679 C CA . HIS A 1 84 ? -11.540 -6.963 25.625 1.00 93.00 84 HIS A CA 1
ATOM 680 C C . HIS A 1 84 ? -11.146 -5.956 26.707 1.00 93.00 84 HIS A C 1
ATOM 682 O O . HIS A 1 84 ? -11.702 -5.995 27.801 1.00 93.00 84 HIS A O 1
ATOM 688 N N . ASP A 1 85 ? -10.204 -5.064 26.412 1.00 93.50 85 ASP A N 1
ATOM 689 C CA . ASP A 1 85 ? -9.635 -4.119 27.362 1.00 93.50 85 ASP A CA 1
ATOM 690 C C . ASP A 1 85 ? -10.321 -2.744 27.264 1.00 93.50 85 ASP A C 1
ATOM 692 O O . ASP A 1 85 ? -10.117 -2.023 26.282 1.00 93.50 85 ASP A O 1
ATOM 696 N N . PRO A 1 86 ? -11.097 -2.334 28.285 1.00 89.75 86 PRO A N 1
ATOM 697 C CA . PRO A 1 86 ? -11.766 -1.036 28.300 1.00 89.75 86 PRO A CA 1
ATOM 698 C C . PRO A 1 86 ? -10.797 0.149 28.451 1.00 89.75 86 PRO A C 1
ATOM 700 O O . PRO A 1 86 ? -11.216 1.292 28.273 1.00 89.75 86 PRO A O 1
ATOM 703 N N . SER A 1 87 ? -9.518 -0.085 28.776 1.00 93.56 87 SER A N 1
ATOM 704 C CA . SER A 1 87 ? -8.501 0.973 28.820 1.00 93.56 87 SER A CA 1
ATOM 705 C C . SER A 1 87 ? -8.082 1.454 27.427 1.00 93.56 87 SER A C 1
ATOM 707 O O . SER A 1 87 ? -7.543 2.556 27.294 1.00 93.56 87 SER A O 1
ATOM 709 N N . ILE A 1 88 ? -8.364 0.670 26.380 1.00 93.69 88 ILE A N 1
ATOM 710 C CA . ILE A 1 88 ? -8.118 1.066 24.996 1.00 93.69 88 ILE A CA 1
ATOM 711 C C . ILE A 1 88 ? -9.292 1.912 24.512 1.00 93.69 88 ILE A C 1
ATOM 713 O O . ILE A 1 88 ? -10.372 1.431 24.174 1.00 93.69 88 ILE A O 1
ATOM 717 N N . SER A 1 89 ? -9.058 3.217 24.460 1.00 93.00 89 SER A N 1
ATOM 718 C CA . SER A 1 89 ? -10.031 4.182 23.964 1.00 93.00 89 SER A CA 1
ATOM 719 C C . SER A 1 89 ? -10.236 4.062 22.450 1.00 93.00 89 SER A C 1
ATOM 721 O O . SER A 1 89 ? -9.313 3.770 21.685 1.00 93.00 89 SER A O 1
ATOM 723 N N . SER A 1 90 ? -11.439 4.409 21.986 1.00 91.06 90 SER A N 1
ATOM 724 C CA . SER A 1 90 ? -11.754 4.498 20.551 1.00 91.06 90 SER A CA 1
ATOM 725 C C . SER A 1 90 ? -10.790 5.426 19.792 1.00 91.06 90 SER A C 1
ATOM 727 O O . 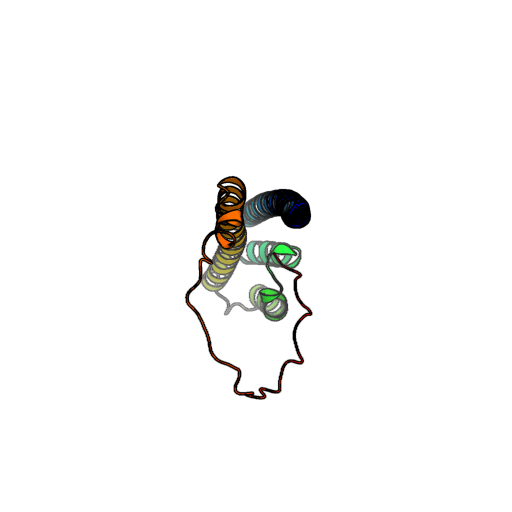SER A 1 90 ? -10.398 5.136 18.664 1.00 91.06 90 SER A O 1
ATOM 729 N N . ALA A 1 91 ? -10.313 6.497 20.438 1.00 93.81 91 ALA A N 1
ATOM 730 C CA . ALA A 1 91 ? -9.327 7.408 19.861 1.00 93.81 91 ALA A CA 1
ATOM 731 C C . ALA A 1 91 ? -8.000 6.706 19.515 1.00 93.81 91 ALA A C 1
ATOM 733 O O . ALA A 1 91 ? -7.448 6.939 18.440 1.00 93.81 91 ALA A O 1
ATOM 734 N N . GLN A 1 92 ? -7.516 5.800 20.374 1.00 94.38 92 GLN A N 1
ATOM 735 C CA . GLN A 1 92 ? -6.306 5.014 20.100 1.00 94.38 92 GLN A CA 1
ATOM 736 C C . GLN A 1 92 ? -6.511 4.059 18.918 1.00 94.38 92 GLN A C 1
ATOM 738 O O . GLN A 1 92 ? -5.613 3.906 18.088 1.00 94.38 92 GLN A O 1
ATOM 743 N N . VAL A 1 93 ? -7.701 3.460 18.797 1.00 94.12 93 VAL A N 1
ATOM 744 C CA . VAL A 1 93 ? -8.055 2.607 17.650 1.00 94.12 93 VAL A CA 1
ATOM 745 C C . VAL A 1 93 ? -8.076 3.407 16.355 1.00 94.12 93 VAL A C 1
ATOM 747 O O . VAL A 1 93 ? -7.458 3.001 15.371 1.00 94.12 93 VAL A O 1
ATOM 750 N N . LEU A 1 94 ? -8.705 4.581 16.362 1.00 94.50 94 LEU A N 1
ATOM 751 C CA . LEU A 1 94 ? -8.741 5.475 15.205 1.00 94.50 94 LEU A CA 1
ATOM 752 C C . LEU A 1 94 ? -7.349 5.976 14.808 1.00 94.50 94 LEU A C 1
ATOM 754 O O . LEU A 1 94 ? -7.047 6.047 13.618 1.00 94.50 94 LEU A O 1
ATOM 758 N N . GLN A 1 95 ? -6.473 6.258 15.774 1.00 94.56 95 GLN A N 1
ATOM 759 C CA . GLN A 1 95 ? -5.083 6.608 15.486 1.00 94.56 95 GLN A CA 1
ATOM 760 C C . GLN A 1 95 ? -4.343 5.444 14.816 1.00 94.56 95 GLN A C 1
ATOM 762 O O . GLN A 1 95 ? -3.627 5.647 13.836 1.00 94.56 95 GLN A O 1
ATOM 767 N N . ARG A 1 96 ? -4.539 4.208 15.293 1.00 91.56 96 ARG A N 1
ATOM 768 C CA . ARG A 1 96 ? -3.909 3.024 14.690 1.00 91.56 96 ARG A CA 1
ATOM 769 C C . ARG A 1 96 ? -4.410 2.771 13.268 1.00 91.56 96 ARG A C 1
ATOM 771 O O . ARG A 1 96 ? -3.607 2.449 12.395 1.00 91.56 96 ARG A O 1
ATOM 778 N N . ILE A 1 97 ? -5.707 2.971 13.034 1.00 93.69 97 ILE A N 1
ATOM 779 C CA . ILE A 1 97 ? -6.322 2.947 11.702 1.00 93.69 97 ILE A CA 1
ATOM 780 C C . ILE A 1 97 ? -5.686 4.002 10.796 1.00 93.69 97 ILE A C 1
ATOM 782 O O . ILE A 1 97 ? -5.230 3.658 9.713 1.00 93.69 97 ILE A O 1
ATOM 786 N N . SER A 1 98 ? -5.604 5.256 11.247 1.00 93.69 98 SER A N 1
ATOM 787 C CA . SER A 1 98 ? -5.002 6.352 10.475 1.00 93.69 98 SER A CA 1
ATOM 788 C C . SER A 1 98 ? -3.572 6.016 10.045 1.00 93.69 98 SER A C 1
ATOM 790 O O . SER A 1 98 ? -3.224 6.161 8.875 1.00 93.69 98 SER A O 1
ATOM 792 N N . ASN A 1 99 ? -2.767 5.459 10.956 1.00 90.62 99 ASN A N 1
ATOM 793 C CA . ASN A 1 99 ? -1.414 5.016 10.626 1.00 90.62 99 ASN A CA 1
ATOM 794 C C . ASN A 1 99 ? -1.424 3.952 9.518 1.00 90.62 99 ASN A C 1
ATOM 796 O O . ASN A 1 99 ? -0.683 4.081 8.554 1.00 90.62 99 ASN A O 1
ATOM 800 N N . MET A 1 100 ? -2.292 2.939 9.600 1.00 89.00 100 MET A N 1
ATOM 801 C CA . MET A 1 100 ? -2.414 1.919 8.548 1.00 89.00 100 MET A CA 1
ATOM 802 C C . MET A 1 100 ? -2.848 2.488 7.193 1.00 89.00 100 MET A C 1
ATOM 804 O O . MET A 1 100 ? -2.386 2.027 6.151 1.00 89.00 100 MET A O 1
ATOM 808 N N . GLU A 1 101 ? -3.723 3.491 7.184 1.00 91.62 101 GLU A N 1
ATOM 809 C CA . GLU A 1 101 ? -4.122 4.172 5.950 1.00 91.62 101 GLU A CA 1
ATOM 810 C C . GLU A 1 101 ? -2.967 4.970 5.342 1.00 91.62 101 GLU A C 1
ATOM 812 O O . GLU A 1 101 ? -2.814 5.003 4.120 1.00 91.62 101 GLU A O 1
ATOM 817 N N . VAL A 1 102 ? -2.131 5.590 6.180 1.00 90.75 102 VAL A N 1
ATOM 818 C CA . VAL A 1 102 ? -0.897 6.247 5.736 1.00 90.75 102 VAL A CA 1
ATOM 819 C C . VAL A 1 102 ? 0.065 5.227 5.128 1.00 90.75 102 VAL A C 1
ATOM 821 O O . VAL A 1 102 ? 0.583 5.479 4.044 1.00 90.75 102 VAL A O 1
ATOM 824 N N . GLU A 1 103 ? 0.251 4.062 5.749 1.00 85.81 103 GLU A N 1
ATOM 825 C CA . GLU A 1 103 ? 1.099 2.988 5.204 1.00 85.81 103 GLU A CA 1
ATOM 826 C C . GLU A 1 103 ? 0.610 2.504 3.825 1.00 85.81 103 GLU A C 1
ATOM 828 O O . GLU A 1 103 ? 1.403 2.326 2.899 1.00 85.81 103 GLU A O 1
ATOM 833 N N . LEU A 1 104 ? -0.708 2.349 3.641 1.00 87.94 104 LEU A N 1
ATOM 834 C CA . LEU A 1 104 ? -1.291 2.011 2.335 1.00 87.94 104 LEU A CA 1
ATOM 835 C C . LEU A 1 104 ? -0.994 3.086 1.281 1.00 87.94 104 LEU A C 1
ATOM 837 O O . LEU A 1 104 ? -0.635 2.758 0.151 1.00 87.94 104 LEU A O 1
ATOM 841 N N . LYS A 1 105 ? -1.093 4.368 1.649 1.00 89.62 105 LYS A N 1
ATOM 842 C CA . LYS A 1 105 ? -0.749 5.481 0.750 1.00 89.62 105 LYS A CA 1
ATOM 843 C C . LYS A 1 105 ? 0.739 5.496 0.412 1.00 89.62 105 LYS A C 1
ATOM 845 O O . LYS A 1 105 ? 1.086 5.667 -0.750 1.00 89.62 105 LYS A O 1
ATOM 850 N N . GLN A 1 106 ? 1.611 5.246 1.387 1.00 88.38 106 GLN A N 1
ATOM 851 C CA . GLN A 1 106 ? 3.052 5.136 1.149 1.00 88.38 106 GLN A CA 1
ATOM 852 C C . GLN A 1 106 ? 3.379 4.002 0.172 1.00 88.38 106 GLN A C 1
ATOM 854 O O . GLN A 1 106 ? 4.265 4.155 -0.668 1.00 88.38 106 GLN A O 1
ATOM 859 N N . ALA A 1 107 ? 2.654 2.879 0.233 1.00 85.75 107 ALA A N 1
ATOM 860 C CA . ALA A 1 107 ? 2.823 1.800 -0.734 1.00 85.75 107 ALA A CA 1
ATOM 861 C C . ALA A 1 107 ? 2.532 2.258 -2.174 1.00 85.75 107 ALA A C 1
ATOM 863 O O . ALA A 1 107 ? 3.322 1.941 -3.060 1.00 85.75 107 ALA A O 1
ATOM 864 N N . ILE A 1 108 ? 1.476 3.050 -2.390 1.00 90.38 108 ILE A N 1
ATOM 865 C CA . ILE A 1 108 ? 1.171 3.657 -3.697 1.00 90.38 108 ILE A CA 1
ATOM 866 C C . ILE A 1 108 ? 2.297 4.606 -4.118 1.00 90.38 108 ILE A C 1
ATOM 868 O O . ILE A 1 108 ? 2.856 4.456 -5.201 1.00 90.38 108 ILE A O 1
ATOM 872 N N . THR A 1 109 ? 2.701 5.518 -3.229 1.00 92.06 109 THR A N 1
ATOM 873 C CA . THR A 1 109 ? 3.755 6.503 -3.509 1.00 92.06 109 THR A CA 1
ATOM 874 C C . THR A 1 109 ? 5.076 5.849 -3.928 1.00 92.06 109 THR A C 1
ATOM 876 O O . THR A 1 109 ? 5.770 6.367 -4.799 1.00 92.06 109 THR A O 1
ATOM 879 N N . ARG A 1 110 ? 5.428 4.683 -3.364 1.00 90.62 110 ARG A N 1
ATOM 880 C CA . ARG A 1 110 ? 6.615 3.926 -3.801 1.00 90.62 110 ARG A CA 1
ATOM 881 C C . ARG A 1 110 ? 6.533 3.510 -5.269 1.00 90.62 110 ARG A C 1
ATOM 883 O O . ARG A 1 110 ? 7.529 3.633 -5.976 1.00 90.62 110 ARG A O 1
ATOM 890 N N . TYR A 1 111 ? 5.371 3.052 -5.728 1.00 91.88 111 TYR A N 1
ATOM 891 C CA . TYR A 1 111 ? 5.183 2.708 -7.135 1.00 91.88 111 TYR A CA 1
ATOM 892 C C . TYR A 1 111 ? 5.128 3.942 -8.039 1.00 91.88 111 TYR A C 1
ATOM 894 O O . TYR A 1 111 ? 5.642 3.880 -9.152 1.00 91.88 111 TYR A O 1
ATOM 902 N N . ASP A 1 112 ? 4.578 5.066 -7.572 1.00 93.38 112 ASP A N 1
ATOM 903 C CA . ASP A 1 112 ? 4.594 6.318 -8.340 1.00 93.38 112 ASP A CA 1
ATOM 904 C C . ASP A 1 112 ? 6.029 6.818 -8.566 1.00 93.38 112 ASP A C 1
ATOM 906 O O . ASP A 1 112 ? 6.388 7.194 -9.682 1.00 93.38 112 ASP A O 1
ATOM 910 N N . TYR A 1 113 ? 6.892 6.741 -7.546 1.00 95.56 113 TYR A N 1
ATOM 911 C CA . TYR A 1 113 ? 8.315 7.040 -7.718 1.00 95.56 113 TYR A CA 1
ATOM 912 C C . TYR A 1 113 ? 9.012 6.046 -8.639 1.00 95.56 113 TYR A C 1
ATOM 914 O O . TYR A 1 113 ? 9.781 6.459 -9.505 1.00 95.56 113 TYR A O 1
ATOM 922 N N . ALA A 1 114 ? 8.745 4.747 -8.489 1.00 93.88 114 ALA A N 1
ATOM 923 C CA . ALA A 1 114 ? 9.320 3.743 -9.375 1.00 93.88 114 ALA A CA 1
ATOM 924 C C . ALA A 1 114 ? 8.928 4.003 -10.840 1.00 93.88 114 ALA A C 1
ATOM 926 O O . ALA A 1 114 ? 9.779 3.913 -11.724 1.00 93.88 114 ALA A O 1
ATOM 927 N N . LYS A 1 115 ? 7.670 4.387 -11.097 1.00 94.44 115 LYS A N 1
ATOM 928 C CA . LYS A 1 115 ? 7.183 4.757 -12.430 1.00 94.44 115 LYS A CA 1
ATOM 929 C C . LYS A 1 115 ? 7.889 5.996 -12.970 1.00 94.44 115 LYS A C 1
ATOM 931 O O . LYS A 1 115 ? 8.379 5.951 -14.092 1.00 94.44 115 LYS A O 1
ATOM 936 N N . LEU A 1 116 ? 8.003 7.051 -12.161 1.00 96.50 116 LEU A N 1
ATOM 937 C CA . LEU A 1 116 ? 8.716 8.276 -12.531 1.00 96.50 116 LEU A CA 1
ATOM 938 C C . LEU A 1 116 ? 10.167 7.983 -12.938 1.00 96.50 116 LEU A C 1
ATOM 940 O O . LEU A 1 116 ? 10.604 8.396 -14.007 1.00 96.50 116 LEU A O 1
ATOM 944 N N . PHE A 1 117 ? 10.912 7.239 -12.114 1.00 95.56 117 PHE A N 1
ATOM 945 C CA . PHE A 1 117 ? 12.287 6.856 -12.448 1.00 95.56 117 PHE A CA 1
ATOM 946 C C . PHE A 1 117 ? 12.357 5.948 -13.675 1.00 95.56 117 PHE A C 1
ATOM 948 O O . PHE A 1 117 ? 13.299 6.044 -14.460 1.00 95.56 117 PHE A O 1
ATOM 955 N N . GLY A 1 118 ? 11.361 5.084 -13.852 1.00 94.62 118 GLY A N 1
ATOM 956 C CA . GLY A 1 118 ? 11.243 4.239 -15.024 1.00 94.62 118 GLY A CA 1
ATOM 957 C C . GLY A 1 118 ? 11.049 5.023 -16.322 1.00 94.62 118 GLY A C 1
ATOM 958 O O . GLY A 1 118 ? 11.683 4.708 -17.326 1.00 94.62 118 GLY A O 1
ATOM 959 N N . ASP A 1 119 ? 10.231 6.073 -16.288 1.00 94.06 119 ASP A N 1
ATOM 960 C CA . ASP A 1 119 ? 10.003 6.957 -17.432 1.00 94.06 119 ASP A CA 1
ATOM 961 C C . ASP A 1 119 ? 11.251 7.769 -17.772 1.00 94.06 119 ASP A C 1
ATOM 963 O O . ASP A 1 119 ? 11.652 7.806 -18.932 1.00 94.06 119 ASP A O 1
ATOM 967 N N . LEU A 1 120 ? 11.940 8.306 -16.762 1.00 94.56 120 LEU A N 1
ATOM 968 C CA . LEU A 1 120 ? 13.218 8.996 -16.960 1.00 94.56 120 LEU A CA 1
ATOM 969 C C . LEU A 1 120 ? 14.286 8.070 -17.562 1.00 94.56 120 LEU A C 1
ATOM 971 O O . LEU A 1 120 ? 15.028 8.471 -18.457 1.00 94.56 120 LEU A O 1
ATOM 975 N N . LEU A 1 121 ? 14.364 6.816 -17.102 1.00 90.69 121 LEU A N 1
ATOM 976 C CA . LEU A 1 121 ? 15.278 5.824 -17.672 1.00 90.69 121 LEU A CA 1
ATOM 977 C C . LEU A 1 121 ? 14.932 5.521 -19.135 1.00 90.69 121 LEU A C 1
ATOM 979 O O . LEU A 1 121 ? 15.830 5.368 -19.961 1.00 90.69 121 LEU A O 1
ATOM 983 N N . LYS A 1 122 ? 13.639 5.431 -19.454 1.00 89.62 122 LYS A N 1
ATOM 984 C CA . LYS A 1 122 ? 13.168 5.223 -20.822 1.00 89.62 122 LYS A CA 1
ATOM 985 C C . LYS A 1 122 ? 13.559 6.397 -21.724 1.00 89.62 122 LYS A C 1
ATOM 987 O O . LYS A 1 122 ? 14.146 6.160 -22.774 1.00 89.62 122 LYS A O 1
ATOM 992 N N . GLU A 1 123 ? 13.310 7.630 -21.289 1.00 90.94 123 GLU A N 1
ATOM 993 C CA . GLU A 1 123 ? 13.701 8.846 -22.016 1.00 90.94 123 GLU A CA 1
ATOM 994 C C . GLU A 1 123 ? 15.216 8.901 -22.253 1.00 90.94 123 GLU A C 1
ATOM 996 O O . GLU A 1 123 ? 15.661 9.166 -23.368 1.00 90.94 123 GLU A O 1
ATOM 1001 N N . TRP A 1 124 ? 16.019 8.574 -21.237 1.00 88.56 124 TRP A N 1
ATOM 1002 C CA . TRP A 1 124 ? 17.479 8.533 -21.355 1.00 88.56 124 TRP A CA 1
ATOM 1003 C C . TRP A 1 124 ? 17.975 7.468 -22.348 1.00 88.56 124 TRP A C 1
ATOM 1005 O O . TRP A 1 124 ? 18.956 7.674 -23.064 1.00 88.56 124 TRP A O 1
ATOM 1015 N N . LEU A 1 125 ? 17.296 6.320 -22.427 1.00 86.12 125 LEU A N 1
ATOM 1016 C C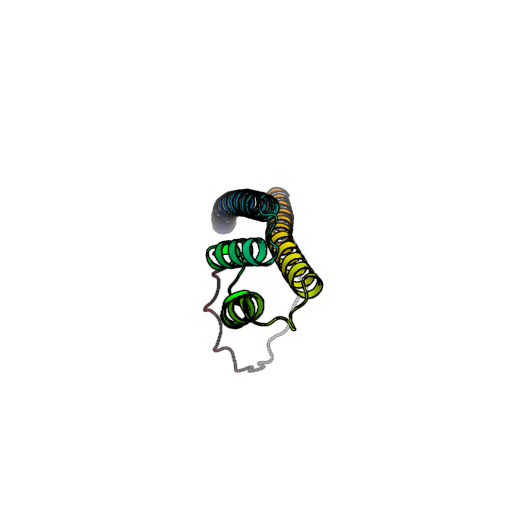A . LEU A 1 125 ? 17.629 5.278 -23.400 1.00 86.12 125 LEU A CA 1
ATOM 1017 C C . LEU A 1 125 ? 17.244 5.645 -24.834 1.00 86.12 125 LEU A C 1
ATOM 1019 O O . LEU A 1 125 ? 17.894 5.175 -25.772 1.00 86.12 125 LEU A O 1
ATOM 1023 N N . GLU A 1 126 ? 16.203 6.457 -24.999 1.00 83.88 126 GLU A N 1
ATOM 1024 C CA . GLU A 1 126 ? 15.717 6.946 -26.289 1.00 83.88 126 GLU A CA 1
ATOM 1025 C C . GLU A 1 126 ? 16.513 8.166 -26.789 1.00 83.88 126 GLU A C 1
ATOM 1027 O O . GLU A 1 126 ? 16.672 8.323 -27.999 1.00 83.88 126 GLU A O 1
ATOM 1032 N N . SER A 1 127 ? 17.073 8.993 -25.892 1.00 82.25 127 SER A N 1
ATOM 1033 C CA . SER A 1 127 ? 17.820 10.213 -26.252 1.00 82.25 127 SER A CA 1
ATOM 1034 C C . SER A 1 127 ? 19.179 9.956 -26.916 1.00 82.25 127 SER A C 1
ATOM 1036 O O . SER A 1 127 ? 19.770 10.873 -27.483 1.00 82.25 127 SER A O 1
ATOM 1038 N N . GLY A 1 128 ? 19.693 8.723 -26.872 1.00 67.75 128 GLY A N 1
ATOM 1039 C CA . GLY A 1 128 ? 20.985 8.372 -27.467 1.00 67.75 128 GLY A CA 1
ATOM 1040 C C . GLY A 1 128 ? 22.208 8.820 -26.655 1.00 67.75 128 GLY A C 1
ATOM 1041 O O . GLY A 1 128 ? 23.326 8.457 -27.018 1.00 67.75 128 GLY A O 1
ATOM 1042 N N . ASP A 1 129 ? 22.033 9.494 -25.510 1.00 57.94 129 ASP A N 1
ATOM 1043 C CA . ASP A 1 129 ? 23.133 9.842 -24.587 1.00 57.94 129 ASP A CA 1
ATOM 1044 C C . ASP A 1 129 ? 23.845 8.602 -24.021 1.00 57.94 129 ASP A C 1
ATOM 1046 O O . ASP A 1 129 ? 25.000 8.667 -23.596 1.00 57.94 129 ASP A O 1
ATOM 1050 N N . SER A 1 130 ? 23.209 7.431 -24.102 1.00 54.03 130 SER A N 1
ATOM 1051 C CA . SER A 1 130 ? 23.849 6.149 -23.808 1.00 54.03 130 SER A CA 1
ATOM 1052 C C . SER A 1 130 ? 25.025 5.814 -24.753 1.00 54.03 130 SER A C 1
ATOM 1054 O O . SER A 1 130 ? 25.794 4.908 -24.427 1.00 54.03 130 SER A O 1
ATOM 1056 N N . SER A 1 131 ? 25.201 6.506 -25.894 1.00 47.91 131 SER A N 1
ATOM 1057 C CA . SER A 1 131 ? 26.335 6.315 -26.821 1.00 47.91 131 SER A CA 1
ATOM 1058 C C . SER A 1 131 ? 27.452 7.363 -26.702 1.00 47.91 131 SER A C 1
ATOM 1060 O O . SER A 1 131 ? 28.470 7.240 -27.384 1.00 47.91 131 SER A O 1
ATOM 1062 N N . LEU A 1 132 ? 27.308 8.389 -25.854 1.00 49.19 132 LEU A N 1
ATOM 1063 C CA . LEU A 1 132 ? 28.311 9.458 -25.712 1.00 49.19 132 LEU A CA 1
ATOM 1064 C C . LEU A 1 132 ? 29.557 9.045 -24.911 1.00 49.19 132 LEU A C 1
ATOM 1066 O O . LEU A 1 132 ? 30.570 9.736 -24.950 1.00 49.19 132 LEU A O 1
ATOM 1070 N N . ALA A 1 133 ? 29.556 7.867 -24.282 1.00 48.19 133 ALA A N 1
ATOM 1071 C CA . ALA A 1 133 ? 30.742 7.313 -23.626 1.00 48.19 133 ALA A CA 1
ATOM 1072 C C . ALA A 1 133 ? 31.837 6.819 -24.603 1.00 48.19 133 ALA A C 1
ATOM 1074 O O . ALA A 1 133 ? 32.853 6.295 -24.157 1.00 48.19 133 ALA A O 1
ATOM 1075 N N . THR A 1 134 ? 31.655 6.937 -25.928 1.00 46.00 134 THR A N 1
ATOM 1076 C CA . THR A 1 134 ? 32.632 6.454 -26.936 1.00 46.00 134 THR A CA 1
ATOM 1077 C C . THR A 1 134 ? 33.330 7.569 -27.730 1.00 46.00 134 THR A C 1
ATOM 1079 O O . THR A 1 134 ? 34.207 7.277 -28.534 1.00 46.00 134 THR A O 1
ATOM 1082 N N . MET A 1 135 ? 33.014 8.848 -27.505 1.00 47.00 135 MET A N 1
ATOM 1083 C CA . MET A 1 135 ? 33.602 9.966 -28.265 1.00 47.00 135 MET A CA 1
ATOM 1084 C C . MET A 1 135 ? 34.269 10.965 -27.312 1.00 47.00 135 MET A C 1
ATOM 1086 O O . MET A 1 135 ? 33.752 12.044 -27.048 1.00 47.00 135 MET A O 1
ATOM 1090 N N . GLY A 1 136 ? 35.408 10.569 -26.748 1.00 43.31 136 GLY A N 1
ATOM 1091 C CA . GLY A 1 136 ? 36.195 11.405 -25.839 1.00 43.31 136 GLY A CA 1
ATOM 1092 C C . GLY A 1 136 ? 37.530 10.774 -25.454 1.00 43.31 136 GLY A C 1
ATOM 1093 O O . GLY A 1 136 ? 37.954 10.859 -24.308 1.00 43.31 136 GLY A O 1
ATOM 1094 N N . THR A 1 137 ? 38.175 10.074 -26.387 1.00 46.12 137 THR A N 1
ATOM 1095 C CA . THR A 1 137 ? 39.578 9.671 -26.262 1.00 46.12 137 THR A CA 1
ATOM 1096 C C . THR A 1 137 ? 40.291 10.099 -27.536 1.00 46.12 137 THR A C 1
ATOM 1098 O O . THR A 1 137 ? 40.376 9.337 -28.491 1.00 46.12 137 THR A O 1
ATOM 1101 N N . GLU A 1 138 ? 40.787 11.335 -27.542 1.00 40.41 138 GLU A N 1
ATOM 1102 C CA . GLU A 1 138 ? 41.917 11.730 -28.380 1.00 40.41 138 GLU A CA 1
ATOM 1103 C C . GLU A 1 138 ? 43.073 12.161 -27.465 1.00 40.41 138 GLU A C 1
ATOM 1105 O O . GLU A 1 138 ? 43.021 13.167 -26.765 1.00 40.41 138 GLU A O 1
ATOM 1110 N N . SER A 1 139 ? 44.054 11.259 -27.430 1.00 41.56 139 SER A N 1
ATOM 1111 C CA . SER A 1 139 ? 45.475 11.324 -27.082 1.00 41.56 139 SER A CA 1
ATOM 1112 C C . SER A 1 139 ? 46.091 12.619 -26.538 1.00 41.56 139 SER A C 1
ATOM 1114 O O . SER A 1 139 ? 46.148 13.633 -27.224 1.00 41.56 139 SER A O 1
ATOM 1116 N N . THR A 1 140 ? 46.801 12.503 -25.410 1.00 31.36 140 THR A N 1
ATOM 1117 C CA . THR A 1 140 ? 48.186 12.999 -25.268 1.00 31.36 140 THR A CA 1
ATOM 1118 C C . THR A 1 140 ? 48.961 12.052 -24.333 1.00 31.36 140 THR A C 1
ATOM 1120 O O . THR A 1 140 ? 48.389 11.454 -23.428 1.00 31.36 140 THR A O 1
ATOM 1123 N N . SER A 1 141 ? 50.230 11.854 -24.669 1.00 40.22 141 SER A N 1
ATOM 1124 C CA . SER A 1 141 ? 51.088 10.680 -24.498 1.00 40.22 141 SER A CA 1
ATOM 1125 C C . SER A 1 141 ? 51.705 10.413 -23.108 1.00 40.22 141 SER A C 1
ATOM 1127 O O . SER A 1 141 ? 51.947 11.339 -22.344 1.00 40.22 141 SER A O 1
ATOM 1129 N N . ASP A 1 142 ? 52.072 9.133 -22.928 1.00 37.25 142 ASP A N 1
ATOM 1130 C CA . ASP A 1 142 ? 53.262 8.554 -22.261 1.00 37.25 142 ASP A CA 1
ATOM 1131 C C . ASP A 1 142 ? 53.429 8.436 -20.719 1.00 37.25 142 ASP A C 1
ATOM 1133 O O . ASP A 1 142 ? 53.180 9.357 -19.951 1.00 37.25 142 ASP A O 1
ATOM 1137 N N . GLU A 1 143 ? 53.999 7.264 -20.352 1.00 33.88 143 GLU A N 1
ATOM 1138 C CA . GLU A 1 143 ? 54.653 6.778 -19.102 1.00 33.88 143 GLU A CA 1
ATOM 1139 C C . GLU A 1 143 ? 53.889 5.866 -18.084 1.00 33.88 143 GLU A C 1
ATOM 1141 O O . GLU A 1 143 ? 52.669 5.941 -17.960 1.00 33.88 143 GLU A O 1
ATOM 1146 N N . PRO A 1 144 ? 54.586 4.908 -17.403 1.00 45.25 144 PRO A N 1
ATOM 1147 C CA . PRO A 1 144 ? 54.169 3.514 -17.183 1.00 45.25 144 PRO A CA 1
ATOM 1148 C C . PRO A 1 144 ? 53.855 3.178 -15.694 1.00 45.25 144 PRO A C 1
ATOM 1150 O O . PRO A 1 144 ? 53.880 4.057 -14.831 1.00 45.25 144 PRO A O 1
ATOM 1153 N N . PRO A 1 145 ? 53.487 1.920 -15.343 1.00 38.75 145 PRO A N 1
ATOM 1154 C CA . PRO A 1 145 ? 52.584 1.659 -14.226 1.00 38.75 145 PRO A CA 1
ATOM 1155 C C . PRO A 1 145 ? 53.302 1.364 -12.902 1.00 38.75 145 PRO A C 1
ATOM 1157 O O . PRO A 1 145 ? 54.167 0.492 -12.824 1.00 38.75 145 PRO A O 1
ATOM 1160 N N . THR A 1 146 ? 52.845 1.996 -11.817 1.00 34.66 146 THR A N 1
ATOM 1161 C CA . THR A 1 146 ? 53.185 1.585 -10.446 1.00 34.66 146 THR A CA 1
ATOM 1162 C C . THR A 1 146 ? 52.045 0.759 -9.856 1.00 34.66 146 THR A C 1
ATOM 1164 O O . THR A 1 146 ? 50.920 1.228 -9.692 1.00 34.66 146 THR A O 1
ATOM 1167 N N . GLN A 1 147 ? 52.349 -0.504 -9.555 1.00 42.41 147 GLN A N 1
ATOM 1168 C CA . GLN A 1 147 ? 51.440 -1.476 -8.956 1.00 42.41 147 GLN A CA 1
ATOM 1169 C C . GLN A 1 147 ? 51.032 -1.058 -7.536 1.00 42.41 147 GLN A C 1
ATOM 1171 O O . GLN A 1 147 ? 51.872 -0.993 -6.640 1.00 42.41 147 GLN A O 1
ATOM 1176 N N . ALA A 1 148 ? 49.731 -0.897 -7.300 1.00 35.03 148 ALA A N 1
ATOM 1177 C CA . ALA A 1 148 ? 49.152 -0.903 -5.962 1.00 35.03 148 ALA A CA 1
ATOM 1178 C C . ALA A 1 148 ? 48.166 -2.072 -5.850 1.00 35.03 148 ALA A C 1
ATOM 1180 O O . ALA A 1 148 ? 47.089 -2.078 -6.444 1.00 35.03 148 ALA A O 1
ATOM 1181 N N . LYS A 1 149 ? 48.568 -3.096 -5.091 1.00 44.81 149 LYS A N 1
ATOM 1182 C CA . LYS A 1 149 ? 47.705 -4.195 -4.654 1.00 44.81 149 LYS A CA 1
ATOM 1183 C C . LYS A 1 149 ? 46.638 -3.645 -3.709 1.00 44.81 149 LYS A C 1
ATOM 1185 O O . LYS A 1 149 ? 46.966 -3.227 -2.603 1.00 44.81 149 LYS A O 1
ATOM 1190 N N . THR A 1 150 ? 45.371 -3.775 -4.076 1.00 37.09 150 THR A N 1
ATOM 1191 C CA . THR A 1 150 ? 44.264 -3.771 -3.115 1.00 37.09 150 THR A CA 1
ATOM 1192 C C . THR A 1 150 ? 43.500 -5.082 -3.229 1.00 37.09 150 THR A C 1
ATOM 1194 O O . THR A 1 150 ? 42.668 -5.318 -4.099 1.00 37.09 150 THR A O 1
ATOM 1197 N N . HIS A 1 151 ? 43.836 -5.980 -2.307 1.00 38.03 151 HIS A N 1
ATOM 1198 C CA . HIS A 1 151 ? 42.977 -7.085 -1.920 1.00 38.03 151 HIS A CA 1
ATOM 1199 C C . HIS A 1 151 ? 41.666 -6.512 -1.370 1.00 38.03 151 HIS A C 1
ATOM 1201 O O . HIS A 1 151 ? 41.720 -5.638 -0.504 1.00 38.03 151 HIS A O 1
ATOM 1207 N N . ARG A 1 152 ? 40.535 -7.079 -1.819 1.00 36.75 152 ARG A N 1
ATOM 1208 C CA . ARG A 1 152 ? 39.305 -7.397 -1.055 1.00 36.75 152 ARG A CA 1
ATOM 1209 C C . ARG A 1 152 ? 38.037 -7.068 -1.852 1.00 36.75 152 ARG A C 1
ATOM 1211 O O . ARG A 1 152 ? 37.435 -6.017 -1.684 1.00 36.75 152 ARG A O 1
ATOM 1218 N N . ALA A 1 153 ? 37.570 -8.043 -2.627 1.00 34.44 153 ALA A N 1
ATOM 1219 C CA . ALA A 1 153 ? 36.167 -8.155 -3.008 1.00 34.44 153 ALA A CA 1
ATOM 1220 C C . ALA A 1 153 ? 35.740 -9.613 -2.82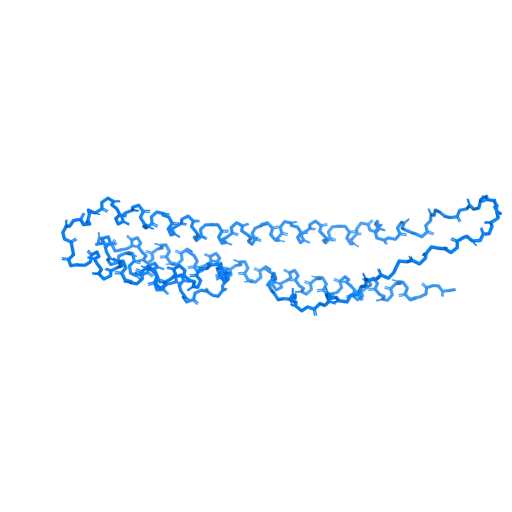5 1.00 34.44 153 ALA A C 1
ATOM 1222 O O . ALA A 1 153 ? 36.341 -10.532 -3.371 1.00 34.44 153 ALA A O 1
ATOM 1223 N N . GLY A 1 154 ? 34.732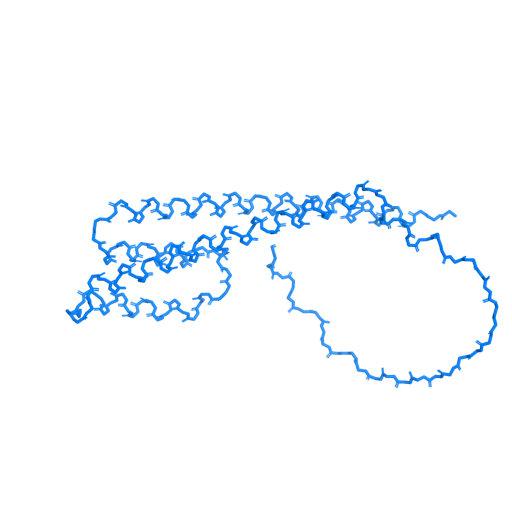 -9.815 -1.987 1.00 37.69 154 GLY A N 1
ATOM 1224 C CA . GLY A 1 154 ? 34.196 -11.130 -1.675 1.00 37.69 154 GLY A CA 1
ATOM 1225 C C . GLY A 1 154 ? 32.967 -10.994 -0.797 1.00 37.69 154 GLY A C 1
ATOM 1226 O O . GLY A 1 154 ? 32.991 -11.445 0.347 1.00 37.69 154 GLY A O 1
ATOM 1227 N N . ARG A 1 155 ? 31.954 -10.279 -1.304 1.00 47.81 155 ARG A N 1
ATOM 1228 C CA . ARG A 1 155 ? 30.526 -10.447 -0.978 1.00 47.81 155 ARG A CA 1
ATOM 1229 C C . ARG A 1 155 ? 29.689 -9.358 -1.649 1.00 47.81 155 ARG A C 1
ATOM 1231 O O . ARG A 1 155 ? 29.514 -8.313 -1.051 1.00 47.81 155 ARG A O 1
ATOM 1238 N N . LEU A 1 156 ? 29.187 -9.641 -2.848 1.00 41.97 156 LEU A N 1
ATOM 1239 C CA . LEU A 1 156 ? 27.906 -9.230 -3.456 1.00 41.97 156 LEU A CA 1
ATOM 1240 C C . LEU A 1 156 ? 27.731 -10.258 -4.598 1.00 41.97 156 LEU A C 1
ATOM 1242 O O . LEU A 1 156 ? 28.706 -10.558 -5.274 1.00 41.97 156 LEU A O 1
ATOM 1246 N N . PHE A 1 157 ? 26.636 -10.987 -4.782 1.00 35.84 157 PHE A N 1
ATOM 1247 C CA . PHE A 1 157 ? 25.282 -10.520 -5.031 1.00 35.84 157 PHE A CA 1
ATOM 1248 C C . PHE A 1 157 ? 24.290 -11.617 -4.630 1.00 35.84 157 PHE A C 1
ATOM 1250 O O . PHE A 1 157 ? 24.305 -12.708 -5.188 1.00 35.84 157 PHE A O 1
ATOM 1257 N N . SER A 1 158 ? 23.393 -11.321 -3.698 1.00 42.75 158 SER A N 1
ATOM 1258 C CA . SER A 1 158 ? 22.136 -12.057 -3.572 1.00 42.75 158 SER A CA 1
ATOM 1259 C C . SER A 1 158 ? 21.132 -11.157 -2.883 1.00 42.75 158 SER A C 1
ATOM 1261 O O . SER A 1 158 ? 21.007 -11.204 -1.663 1.00 42.75 158 SER A O 1
ATOM 1263 N N . THR A 1 159 ? 20.499 -10.281 -3.662 1.00 43.00 159 THR A N 1
ATOM 1264 C CA . THR A 1 159 ? 19.127 -9.766 -3.476 1.00 43.00 159 THR A CA 1
ATOM 1265 C C . THR A 1 159 ? 18.882 -8.668 -4.509 1.00 43.00 159 THR A C 1
ATOM 1267 O O . THR A 1 159 ? 19.000 -7.482 -4.239 1.00 43.00 159 THR A O 1
ATOM 1270 N N . LEU A 1 160 ? 18.547 -9.082 -5.729 1.00 40.84 160 LEU A N 1
ATOM 1271 C CA . LEU A 1 160 ? 17.749 -8.265 -6.642 1.00 40.84 160 LEU A CA 1
ATOM 1272 C C . LEU A 1 160 ? 16.437 -9.014 -6.870 1.00 40.84 160 LEU A C 1
ATOM 1274 O O . LEU A 1 160 ? 16.183 -9.603 -7.913 1.00 40.84 160 LEU A O 1
ATOM 1278 N N . TYR A 1 161 ? 15.647 -9.051 -5.805 1.00 42.81 161 TYR A N 1
ATOM 1279 C CA . TYR A 1 161 ? 14.200 -9.177 -5.863 1.00 42.81 161 TYR A CA 1
ATOM 1280 C C . TYR A 1 161 ? 13.668 -7.985 -5.073 1.00 42.81 161 TYR A C 1
ATOM 1282 O O . TYR A 1 161 ? 14.233 -7.667 -4.026 1.00 42.81 161 TYR A O 1
ATOM 1290 N N . CYS A 1 162 ? 12.603 -7.373 -5.583 1.00 35.69 162 CYS A N 1
ATOM 1291 C CA . CYS A 1 162 ? 11.969 -6.132 -5.127 1.00 35.69 162 CYS A CA 1
ATOM 1292 C C . CYS A 1 162 ? 12.528 -4.860 -5.772 1.00 35.69 162 CYS A C 1
ATOM 1294 O O . CYS A 1 162 ? 13.212 -4.073 -5.125 1.00 35.69 162 CYS A O 1
ATOM 1296 N N . LEU A 1 163 ? 12.155 -4.654 -7.034 1.00 38.59 163 LEU A N 1
ATOM 1297 C CA . LEU A 1 163 ? 11.315 -3.516 -7.411 1.00 38.59 163 LEU A CA 1
ATOM 1298 C C . LEU A 1 163 ? 10.173 -4.053 -8.276 1.00 38.59 163 LEU A C 1
ATOM 1300 O O . LEU A 1 163 ? 10.459 -4.975 -9.081 1.00 38.59 163 LEU A O 1
#

pLDDT: mean 76.95, std 21.79, range [31.36, 96.5]

Secondary structure (DSSP, 8-state):
---HHHHHHHHHHHHHHHHHHHHHHHHHHHHHHHHHHHHHHHT--SHHHHHHHHHHHHHH-GGG-GGGHHHHHHHHHHHHHHHH-TTS-HHHHHHHHHHHHHHHHHHHHHHHHHHHHHHHHHHHHHSSGGGGGGS---------PPP----------------

Foldseek 3Di:
DPVPVVVVLVVVLVVLVVVLVVLVVVLVVLVVLLVVLVVVLVVDPDLLVSLVSLLVSCVVDPLLPPVCVVVSVVSVVVSVCCVPPPVDDSVNSVVSSVVSNVSSVVSSVVSVVVNVVSVVVSVCSVVCVVVVVPPPDDDDDDDDDDDDDDDDDDDDDDDPDDD